Protein AF-A0A965YF23-F1 (afdb_monomer_lite)

Foldseek 3Di:
DDPPPQDQDQDQDQQDPPQDPQLRVQSCVVSVVCNVVSNDGPLCNVLSSQLSNLVVQLVPPPDPVSVVVSVVSNVCSCVQCVPDPVSSPPDPDDDDPPPDDDPPDPPPPDPDD

pLDDT: mean 71.87, std 20.11, range [37.91, 92.62]

Radius of gyration: 17.09 Å; chains: 1; bounding box: 33×26×66 Å

Secondary structure (DSSP, 8-state):
------PBPSSPPPPPTTS-HHHHHHHHHHHHHHHHTT--BGGGHHHHHHHHHHHHHHHH-SSHHHHHHHHHHHHHHHHHHSS-TTGGG-----PPPP----SSSSSSSS---

Sequence (113 aa):
MARKKEQVLIKTPPAPEYLGEIAKQHWSDTFGSLVAMKLATELDRPVIEMACTQYEQYRTAVTDKDRQAAITSYLRIMSKYGATPKDRKMMKYTPQPQRKGQIDKDIAED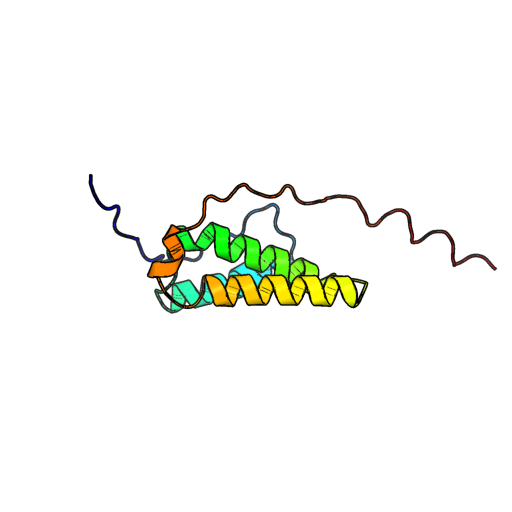FDL

Structure (mmCIF, N/CA/C/O backbone):
data_AF-A0A965YF23-F1
#
_entry.id   AF-A0A965YF23-F1
#
loop_
_atom_site.group_PDB
_atom_site.id
_atom_site.type_symbol
_atom_site.label_atom_id
_atom_site.label_alt_id
_atom_site.label_comp_id
_atom_site.label_asym_id
_atom_site.label_entity_id
_atom_site.label_seq_id
_atom_site.pdbx_PDB_ins_code
_atom_site.Cartn_x
_atom_site.Cartn_y
_atom_site.Cartn_z
_atom_site.occupancy
_atom_site.B_iso_or_equiv
_atom_site.auth_seq_id
_atom_site.auth_comp_id
_atom_site.auth_asym_id
_atom_site.auth_atom_id
_atom_site.pdbx_PDB_model_num
ATOM 1 N N . MET A 1 1 ? -6.415 17.105 28.086 1.00 37.91 1 MET A N 1
ATOM 2 C CA . MET A 1 1 ? -6.223 16.644 26.691 1.00 37.91 1 MET A CA 1
ATOM 3 C C . MET A 1 1 ? -6.890 15.284 26.528 1.00 37.91 1 MET A C 1
ATOM 5 O O . MET A 1 1 ? -6.402 14.307 27.083 1.00 37.91 1 MET A O 1
ATOM 9 N N . ALA A 1 2 ? -8.044 15.219 25.861 1.00 38.50 2 ALA A N 1
ATOM 10 C CA . ALA A 1 2 ? -8.747 13.958 25.642 1.00 38.50 2 ALA A CA 1
ATOM 11 C C . ALA A 1 2 ? -7.929 13.080 24.681 1.00 38.50 2 ALA A C 1
ATOM 13 O O . ALA A 1 2 ? -7.693 13.465 23.537 1.00 38.50 2 ALA A O 1
ATOM 14 N N . ARG A 1 3 ? -7.471 11.907 25.141 1.00 44.69 3 ARG A N 1
ATOM 15 C CA . ARG A 1 3 ? -6.926 10.878 24.248 1.00 44.69 3 ARG A CA 1
ATOM 16 C C . ARG A 1 3 ? -8.078 10.457 23.333 1.00 44.69 3 ARG A C 1
ATOM 18 O O . ARG A 1 3 ? -8.968 9.746 23.794 1.00 44.69 3 ARG A O 1
ATOM 25 N N . LYS A 1 4 ? -8.104 10.927 22.078 1.00 48.91 4 LYS A N 1
ATOM 26 C CA . LYS A 1 4 ? -8.971 10.351 21.038 1.00 48.91 4 LYS A CA 1
ATOM 27 C C . LYS A 1 4 ? -8.709 8.847 21.080 1.00 48.91 4 LYS A C 1
ATOM 29 O O . LYS A 1 4 ? -7.589 8.424 20.806 1.00 48.91 4 LYS A O 1
ATOM 34 N N . LYS A 1 5 ? -9.690 8.071 21.553 1.00 51.69 5 LYS A N 1
ATOM 35 C CA . LYS A 1 5 ? -9.610 6.611 21.536 1.00 51.69 5 LYS A CA 1
ATOM 36 C C . LYS A 1 5 ? -9.328 6.225 20.091 1.00 51.69 5 LYS A C 1
ATOM 38 O O . LYS A 1 5 ? -10.043 6.678 19.201 1.00 51.69 5 LYS A O 1
ATOM 43 N N . GLU A 1 6 ? -8.251 5.481 19.885 1.00 61.75 6 GLU A N 1
ATOM 44 C CA . GLU A 1 6 ? -7.898 4.890 18.600 1.00 61.75 6 GLU A CA 1
ATOM 45 C C . GLU A 1 6 ? -9.083 4.001 18.208 1.00 61.75 6 GLU A C 1
ATOM 47 O O . GLU A 1 6 ? -9.306 2.951 18.811 1.00 61.75 6 GLU A O 1
ATOM 52 N N . GLN A 1 7 ? -9.961 4.509 17.341 1.00 68.38 7 GLN A N 1
ATOM 53 C CA . GLN A 1 7 ? -11.151 3.773 16.942 1.00 68.38 7 GLN A CA 1
ATOM 54 C C . GLN A 1 7 ? -10.718 2.752 15.903 1.00 68.38 7 GLN A C 1
ATOM 56 O O . GLN A 1 7 ? -10.224 3.108 14.831 1.00 68.38 7 GLN A O 1
ATOM 61 N N . VAL A 1 8 ? -10.876 1.484 16.270 1.00 78.50 8 VAL A N 1
ATOM 62 C CA . VAL A 1 8 ? -10.730 0.369 15.345 1.00 78.50 8 VAL A CA 1
ATOM 63 C C . VAL A 1 8 ? -11.792 0.509 14.267 1.00 78.50 8 VAL A C 1
ATOM 65 O O . VAL A 1 8 ? -12.962 0.775 14.557 1.00 78.50 8 VAL A O 1
ATOM 68 N N . LEU A 1 9 ? -11.374 0.340 13.022 1.00 79.56 9 LEU A N 1
ATOM 69 C CA . LEU A 1 9 ? -12.254 0.446 11.879 1.00 79.56 9 LEU A CA 1
ATOM 70 C C . LEU A 1 9 ? -13.145 -0.785 11.769 1.00 79.56 9 LEU A C 1
ATOM 72 O O . LEU A 1 9 ? -12.695 -1.920 11.887 1.00 79.56 9 LEU A O 1
ATOM 76 N N . ILE A 1 10 ? -14.432 -0.532 11.532 1.00 80.69 10 ILE A N 1
ATOM 77 C CA . ILE A 1 10 ? -15.461 -1.566 11.335 1.00 80.69 10 ILE A CA 1
ATOM 78 C C . ILE A 1 10 ? -15.652 -1.851 9.838 1.00 80.69 10 ILE A C 1
ATOM 80 O O . ILE A 1 10 ? -16.159 -2.902 9.455 1.00 80.69 10 ILE A O 1
ATOM 84 N N . LYS A 1 11 ? -15.248 -0.911 8.978 1.00 85.31 11 LYS A N 1
ATOM 85 C CA . LYS A 1 11 ? -15.335 -1.023 7.523 1.00 85.31 11 LYS A CA 1
ATOM 86 C C . LYS A 1 11 ? -14.031 -0.577 6.888 1.00 85.31 11 LYS A C 1
ATOM 88 O O . LYS A 1 11 ? -13.393 0.355 7.375 1.00 85.31 11 LYS A O 1
ATOM 93 N N . THR A 1 12 ? -13.680 -1.226 5.785 1.00 83.88 12 THR A N 1
ATOM 94 C CA . THR A 1 12 ? -12.559 -0.821 4.943 1.00 83.88 12 THR A CA 1
ATOM 95 C C . THR A 1 12 ? -12.870 0.544 4.328 1.00 83.88 12 THR A C 1
ATOM 97 O O . THR A 1 12 ? -13.894 0.677 3.654 1.00 83.88 12 THR A O 1
ATOM 100 N N . PRO A 1 13 ? -12.040 1.571 4.563 1.00 86.81 13 PRO A N 1
ATOM 101 C CA . PRO A 1 13 ? -12.167 2.842 3.879 1.00 86.81 13 PRO A CA 1
ATOM 102 C C . PRO A 1 13 ? -11.897 2.653 2.381 1.00 86.81 13 PRO A C 1
ATOM 104 O O . PRO A 1 13 ? -11.093 1.792 2.005 1.00 86.81 13 PRO A O 1
ATOM 107 N N . PRO A 1 14 ? -12.530 3.466 1.519 1.00 88.31 14 PRO A N 1
ATOM 108 C CA . PRO A 1 14 ? -12.246 3.429 0.094 1.00 88.31 14 PRO A CA 1
ATOM 109 C C . PRO A 1 14 ? -10.771 3.759 -0.161 1.00 88.31 14 PRO A C 1
ATOM 111 O O . PRO A 1 14 ? -10.191 4.637 0.496 1.00 88.31 14 PRO A O 1
ATOM 114 N N . ALA A 1 15 ? -10.179 3.044 -1.118 1.00 88.38 15 ALA A N 1
ATOM 115 C CA . ALA A 1 15 ? -8.836 3.337 -1.595 1.00 88.38 15 ALA A CA 1
ATOM 116 C C . ALA A 1 15 ? -8.794 4.767 -2.173 1.00 88.38 15 ALA A C 1
ATOM 118 O O . ALA A 1 15 ? -9.760 5.184 -2.819 1.00 88.38 15 ALA A O 1
ATOM 119 N N . PRO A 1 16 ? -7.715 5.536 -1.946 1.00 88.31 16 PRO A N 1
ATOM 120 C CA . PRO A 1 16 ? -7.565 6.853 -2.554 1.00 88.31 16 PRO A CA 1
ATOM 121 C C . PRO A 1 16 ? -7.648 6.796 -4.084 1.00 88.31 16 PRO A C 1
ATOM 123 O O . PRO A 1 16 ? -7.064 5.917 -4.714 1.00 88.31 16 PRO A O 1
ATOM 126 N N . GLU A 1 17 ? -8.350 7.759 -4.685 1.00 88.62 17 GLU A N 1
ATOM 127 C CA . GLU A 1 17 ? -8.642 7.770 -6.128 1.00 88.62 17 GLU A CA 1
ATOM 128 C C . GLU A 1 17 ? -7.386 7.846 -6.999 1.00 88.62 17 GLU A C 1
ATOM 130 O O . GLU A 1 17 ? -7.380 7.337 -8.118 1.00 88.62 17 GLU A O 1
ATOM 135 N N . TYR A 1 18 ? -6.322 8.460 -6.475 1.00 86.25 18 TYR A N 1
ATOM 136 C CA . TYR A 1 18 ? -5.050 8.592 -7.173 1.00 86.25 18 TYR A CA 1
ATOM 137 C C . TYR A 1 18 ? -4.254 7.289 -7.234 1.00 86.25 18 TYR A C 1
ATOM 139 O O . TYR A 1 18 ? -3.377 7.184 -8.086 1.00 86.25 18 TYR A O 1
ATOM 147 N N . LEU A 1 19 ? -4.509 6.304 -6.366 1.00 88.31 19 LEU A N 1
ATOM 148 C CA . LEU A 1 19 ? -3.804 5.023 -6.442 1.00 88.31 19 LEU A CA 1
ATOM 149 C C . LEU A 1 19 ? -4.064 4.352 -7.796 1.00 88.31 19 LEU A C 1
ATOM 151 O O . LEU A 1 19 ? -5.179 4.412 -8.317 1.00 88.31 19 LEU A O 1
ATOM 155 N N . GLY A 1 20 ? -3.048 3.706 -8.365 1.00 87.19 20 GLY A N 1
ATOM 156 C CA . GLY A 1 20 ? -3.262 2.881 -9.544 1.00 87.19 20 GLY A CA 1
ATOM 157 C C . GLY A 1 20 ? -4.000 1.590 -9.187 1.00 87.19 20 GLY A C 1
ATOM 158 O O . GLY A 1 20 ? -4.221 1.263 -8.016 1.00 87.19 20 GLY A O 1
ATOM 159 N N . GLU A 1 21 ? -4.440 0.855 -10.205 1.00 91.50 21 GLU A N 1
ATOM 160 C CA . GLU A 1 21 ? -5.330 -0.299 -10.023 1.00 91.50 21 GLU A CA 1
ATOM 161 C C . GLU A 1 21 ? -4.684 -1.419 -9.190 1.00 91.50 21 GLU A C 1
ATOM 163 O O . GLU A 1 21 ? -5.351 -2.043 -8.364 1.00 91.50 21 GLU A O 1
ATOM 168 N N . ILE A 1 22 ? -3.365 -1.617 -9.312 1.00 91.75 22 ILE A N 1
ATOM 169 C CA . ILE A 1 22 ? -2.637 -2.611 -8.509 1.00 91.75 22 ILE A CA 1
ATOM 170 C C . ILE A 1 22 ? -2.609 -2.187 -7.037 1.00 91.75 22 ILE A C 1
ATOM 172 O O . ILE A 1 22 ? -2.831 -3.009 -6.146 1.00 91.75 22 ILE A O 1
ATOM 176 N N . ALA A 1 23 ? -2.369 -0.902 -6.769 1.00 90.81 23 ALA A N 1
ATOM 177 C CA . ALA A 1 23 ? -2.376 -0.370 -5.412 1.00 90.81 23 ALA A CA 1
ATOM 178 C C . ALA A 1 23 ? -3.783 -0.401 -4.791 1.00 90.81 23 ALA A C 1
ATOM 180 O O . ALA A 1 23 ? -3.910 -0.724 -3.610 1.00 90.81 23 ALA A O 1
ATOM 181 N N . LYS A 1 24 ? -4.841 -0.121 -5.564 1.00 92.62 24 LYS A N 1
ATOM 182 C CA . LYS A 1 24 ? -6.239 -0.223 -5.103 1.00 92.62 24 LYS A CA 1
ATOM 183 C C . LYS A 1 24 ? -6.626 -1.655 -4.741 1.00 92.62 24 LYS A C 1
ATOM 185 O O . LYS A 1 24 ? -7.258 -1.867 -3.706 1.00 92.62 24 LYS A O 1
ATOM 190 N N . GLN A 1 25 ? -6.223 -2.634 -5.550 1.00 91.38 25 GLN A N 1
ATOM 191 C CA . GLN A 1 25 ? -6.461 -4.041 -5.234 1.00 91.38 25 GLN A CA 1
ATOM 192 C C . GLN A 1 25 ? -5.725 -4.437 -3.947 1.00 91.38 25 GLN A C 1
ATOM 194 O O . GLN A 1 25 ? -6.337 -4.953 -3.012 1.00 91.38 25 GLN A O 1
ATOM 199 N N . HIS A 1 26 ? -4.437 -4.090 -3.847 1.00 91.44 26 HIS A N 1
ATOM 200 C CA . HIS A 1 26 ? -3.625 -4.396 -2.665 1.00 91.44 26 HIS A CA 1
ATOM 201 C C . HIS A 1 26 ? -4.135 -3.704 -1.392 1.00 91.44 26 HIS A C 1
ATOM 203 O O . HIS A 1 26 ? -4.044 -4.263 -0.295 1.00 91.44 26 HIS A O 1
ATOM 209 N N . TRP A 1 27 ? -4.718 -2.509 -1.532 1.00 91.19 27 TRP A N 1
ATOM 210 C CA . TRP A 1 27 ? -5.417 -1.806 -0.458 1.00 91.19 27 TRP A CA 1
ATOM 211 C C . TRP A 1 27 ? -6.608 -2.608 0.047 1.00 91.19 27 TRP A C 1
ATOM 213 O O . TRP A 1 27 ? -6.732 -2.818 1.253 1.00 91.19 27 TRP A O 1
ATOM 223 N N . SER A 1 28 ? -7.472 -3.066 -0.863 1.00 89.81 28 SER A N 1
ATOM 224 C CA . SER A 1 28 ? -8.643 -3.868 -0.508 1.00 89.81 28 SER A CA 1
ATOM 225 C C . SER A 1 28 ? -8.238 -5.137 0.242 1.00 89.81 28 SER A C 1
ATOM 227 O O . SER A 1 28 ? -8.809 -5.434 1.291 1.00 89.81 28 SER A O 1
ATOM 229 N N . ASP A 1 29 ? -7.201 -5.830 -0.228 1.00 87.69 29 ASP A N 1
ATOM 230 C CA . ASP A 1 29 ? -6.743 -7.086 0.368 1.00 87.69 29 ASP A CA 1
ATOM 231 C C . ASP A 1 29 ? -6.094 -6.861 1.744 1.00 87.69 29 ASP A C 1
ATOM 233 O O . ASP A 1 29 ? -6.467 -7.489 2.741 1.00 87.69 29 ASP A O 1
ATOM 237 N N . THR A 1 30 ? -5.151 -5.918 1.830 1.00 85.31 30 THR A N 1
ATOM 238 C CA . THR A 1 30 ? -4.377 -5.657 3.053 1.00 85.31 30 THR A CA 1
ATOM 239 C C . THR A 1 30 ? -5.224 -4.951 4.109 1.00 85.31 30 THR A C 1
ATOM 241 O O . THR A 1 30 ? -5.341 -5.422 5.244 1.00 85.31 30 THR A O 1
ATOM 244 N N . PHE A 1 31 ? -5.839 -3.820 3.750 1.00 85.00 31 PHE A N 1
ATOM 245 C CA . PHE A 1 31 ? -6.652 -3.033 4.675 1.00 85.00 31 PHE A CA 1
ATOM 246 C C . PHE A 1 31 ? -7.927 -3.797 5.051 1.00 85.00 31 PHE A C 1
ATOM 248 O O . PHE A 1 31 ? -8.313 -3.803 6.221 1.00 85.00 31 PHE A O 1
ATOM 255 N N . GLY A 1 32 ? -8.542 -4.507 4.097 1.00 83.81 32 GLY A N 1
ATOM 256 C CA . GLY A 1 32 ? -9.705 -5.354 4.355 1.00 83.81 32 GLY A CA 1
ATOM 257 C C . GLY A 1 32 ? -9.416 -6.473 5.348 1.00 83.81 32 GLY A C 1
ATOM 258 O O . GLY A 1 32 ? -10.183 -6.656 6.294 1.00 83.81 32 GLY A O 1
ATOM 259 N N . SER A 1 33 ? -8.273 -7.150 5.218 1.00 84.69 33 SER A N 1
ATOM 260 C CA . SER A 1 33 ? -7.846 -8.168 6.186 1.00 84.69 33 SER A CA 1
ATOM 261 C C . SER A 1 33 ? -7.635 -7.577 7.584 1.00 84.69 33 SER A C 1
ATOM 263 O O . SER A 1 33 ? -8.090 -8.143 8.578 1.00 84.69 33 SER A O 1
ATOM 265 N N . LEU A 1 34 ? -6.996 -6.406 7.687 1.00 83.25 34 LEU A N 1
ATOM 266 C CA . LEU A 1 34 ? -6.768 -5.740 8.974 1.00 83.25 34 LEU A CA 1
ATOM 267 C C . LEU A 1 34 ? -8.070 -5.270 9.639 1.00 83.25 34 LEU A C 1
ATOM 269 O O . LEU A 1 34 ? -8.190 -5.346 10.864 1.00 83.25 34 LEU A O 1
ATOM 273 N N . VAL A 1 35 ? -9.054 -4.822 8.856 1.00 83.94 35 VAL A N 1
ATOM 274 C CA . VAL A 1 35 ? -10.399 -4.493 9.353 1.00 83.94 35 VAL A CA 1
ATOM 275 C C . VAL A 1 35 ? -11.134 -5.750 9.811 1.00 83.94 35 VAL A C 1
ATOM 277 O O . VAL A 1 35 ? -11.680 -5.760 10.913 1.00 83.94 35 VAL A O 1
ATOM 280 N N . ALA A 1 36 ? -11.101 -6.831 9.026 1.00 80.88 36 ALA A N 1
ATOM 281 C CA . ALA A 1 36 ? -11.723 -8.106 9.389 1.00 80.88 36 ALA A CA 1
ATOM 282 C C . ALA A 1 36 ? -11.155 -8.671 10.704 1.00 80.88 36 ALA A C 1
ATOM 284 O O . ALA A 1 36 ? -11.899 -9.188 11.538 1.00 80.88 36 ALA A O 1
ATOM 285 N N . MET A 1 37 ? -9.851 -8.492 10.931 1.00 81.50 37 MET A N 1
ATOM 286 C CA . MET A 1 37 ? -9.167 -8.869 12.173 1.00 81.50 37 MET A CA 1
ATOM 287 C C . MET A 1 37 ? -9.333 -7.853 13.315 1.00 81.50 37 MET A C 1
ATOM 289 O O . MET A 1 37 ? -8.832 -8.094 14.411 1.00 81.50 37 MET A O 1
ATOM 293 N N . LYS A 1 38 ? -10.029 -6.725 13.098 1.00 79.88 38 LYS A N 1
ATOM 294 C CA . LYS A 1 38 ? -10.194 -5.629 14.075 1.00 79.88 38 LYS A CA 1
ATOM 295 C C . LYS A 1 38 ? -8.860 -5.036 14.559 1.00 79.88 38 LYS A C 1
ATOM 297 O O . LYS A 1 38 ? -8.736 -4.611 15.707 1.00 79.88 38 LYS A O 1
ATOM 302 N N . LEU A 1 39 ? -7.861 -5.012 13.679 1.00 80.19 39 LEU A N 1
ATOM 303 C CA . LEU A 1 39 ? -6.522 -4.478 13.943 1.00 80.19 39 LEU A CA 1
ATOM 304 C C . LEU A 1 39 ? -6.286 -3.113 13.286 1.00 80.19 39 LEU A C 1
ATOM 306 O O . LEU A 1 39 ? -5.401 -2.383 13.738 1.00 80.19 39 LEU A O 1
ATOM 310 N N . ALA A 1 40 ? -7.066 -2.788 12.248 1.00 81.25 40 ALA A N 1
ATOM 311 C CA . ALA A 1 40 ? -6.997 -1.523 11.525 1.00 81.25 40 ALA A CA 1
ATOM 312 C C . ALA A 1 40 ? -7.613 -0.368 12.316 1.00 81.25 40 ALA A C 1
ATOM 314 O O . ALA A 1 40 ? -8.683 -0.488 12.909 1.00 81.25 40 ALA A O 1
ATOM 315 N N . THR A 1 41 ? -6.971 0.785 12.236 1.00 83.44 41 THR A N 1
ATOM 316 C CA . THR A 1 41 ? -7.387 2.061 12.810 1.00 83.44 41 THR A CA 1
ATOM 317 C C . THR A 1 41 ? -7.252 3.156 11.750 1.00 83.44 41 THR A C 1
ATOM 319 O O . THR A 1 41 ? -6.549 2.993 10.753 1.00 83.44 41 THR A O 1
ATOM 322 N N . GLU A 1 42 ? -7.878 4.314 11.966 1.00 80.56 42 GLU A N 1
ATOM 323 C CA . GLU A 1 42 ? -7.726 5.478 11.069 1.00 80.56 42 GLU A CA 1
ATOM 324 C C . GLU A 1 42 ? -6.262 5.927 10.894 1.00 80.56 42 GLU A C 1
ATOM 326 O O . GLU A 1 42 ? -5.901 6.506 9.871 1.00 80.56 42 GLU A O 1
ATOM 331 N N . LEU A 1 43 ? -5.397 5.639 11.873 1.00 80.88 43 LEU A N 1
ATOM 332 C CA . LEU A 1 43 ? -3.975 5.985 11.819 1.00 80.88 43 LEU A CA 1
ATOM 333 C C . LEU A 1 43 ? -3.177 5.092 10.862 1.00 80.88 43 LEU A C 1
ATOM 335 O O . LEU A 1 43 ? -2.092 5.484 10.435 1.00 80.88 43 LEU A O 1
ATOM 339 N N . ASP A 1 44 ? -3.708 3.922 10.500 1.00 78.44 44 ASP A N 1
ATOM 340 C CA . ASP A 1 44 ? -3.037 2.980 9.601 1.00 78.44 44 ASP A CA 1
ATOM 341 C C . ASP A 1 44 ? -3.202 3.371 8.125 1.00 78.44 44 ASP A C 1
ATOM 343 O O . ASP A 1 44 ? -2.433 2.930 7.271 1.00 78.44 44 ASP A O 1
ATOM 347 N N . ARG A 1 45 ? -4.162 4.254 7.821 1.00 84.19 45 ARG A N 1
ATOM 348 C CA . ARG A 1 45 ? -4.469 4.735 6.468 1.00 84.19 45 ARG A CA 1
ATOM 349 C C . ARG A 1 45 ? -3.240 5.234 5.686 1.00 84.19 45 ARG A C 1
ATOM 351 O O . ARG A 1 45 ? -2.976 4.662 4.630 1.00 84.19 45 ARG A O 1
ATOM 358 N N . PRO A 1 46 ? -2.447 6.210 6.173 1.00 84.75 46 PRO A N 1
ATOM 359 C CA . PRO A 1 46 ? -1.275 6.701 5.439 1.00 84.75 46 PRO A CA 1
ATOM 360 C C . PRO A 1 46 ? -0.172 5.644 5.272 1.00 84.75 46 PRO A C 1
ATOM 362 O O . PRO A 1 46 ? 0.541 5.636 4.271 1.00 84.75 46 PRO A O 1
ATOM 365 N N . VAL A 1 47 ? -0.020 4.733 6.238 1.00 84.50 47 VAL A N 1
ATOM 366 C CA . VAL A 1 47 ? 0.990 3.666 6.165 1.00 84.50 47 VAL A CA 1
ATOM 367 C C . VAL A 1 47 ? 0.610 2.648 5.099 1.00 84.50 47 VAL A C 1
ATOM 369 O O . VAL A 1 47 ? 1.450 2.269 4.282 1.00 84.50 47 VAL A O 1
ATOM 372 N N . ILE A 1 48 ? -0.651 2.218 5.093 1.00 87.12 48 ILE A N 1
ATOM 373 C CA . ILE A 1 48 ? -1.140 1.236 4.128 1.00 87.12 48 ILE A CA 1
ATOM 374 C C . ILE A 1 48 ? -1.151 1.840 2.727 1.00 87.12 48 ILE A C 1
ATOM 376 O O . ILE A 1 48 ? -0.777 1.162 1.778 1.00 87.12 48 ILE A O 1
ATOM 380 N N . GLU A 1 49 ? -1.446 3.130 2.591 1.00 89.25 49 GLU A N 1
ATOM 381 C CA . GLU A 1 49 ? -1.323 3.848 1.320 1.00 89.25 49 GLU A CA 1
ATOM 382 C C . GLU A 1 49 ? 0.094 3.797 0.747 1.00 89.25 49 GLU A C 1
ATOM 384 O O . GLU A 1 49 ? 0.300 3.467 -0.424 1.00 89.25 49 GLU A O 1
ATOM 389 N N . MET A 1 50 ? 1.083 4.084 1.594 1.00 87.44 50 MET A N 1
ATOM 390 C CA . MET A 1 50 ? 2.487 4.057 1.212 1.00 87.44 50 MET A CA 1
ATOM 391 C C . MET A 1 50 ? 2.924 2.633 0.844 1.00 87.44 50 MET A C 1
ATOM 393 O O . MET A 1 50 ? 3.628 2.441 -0.146 1.00 87.44 50 MET A O 1
ATOM 397 N N . ALA A 1 51 ? 2.462 1.629 1.595 1.00 88.44 51 ALA A N 1
ATOM 398 C CA . ALA A 1 51 ? 2.708 0.226 1.282 1.00 88.44 51 ALA A CA 1
ATOM 399 C C . ALA A 1 51 ? 2.091 -0.165 -0.073 1.00 88.44 51 ALA A C 1
ATOM 401 O O . ALA A 1 51 ? 2.773 -0.771 -0.894 1.00 88.44 51 ALA A O 1
ATOM 402 N N . CYS A 1 52 ? 0.847 0.231 -0.350 1.00 90.56 52 CYS A N 1
ATOM 403 C CA . CYS A 1 52 ? 0.166 -0.063 -1.614 1.00 90.56 52 CYS A CA 1
ATOM 404 C C . CYS A 1 52 ? 0.857 0.606 -2.806 1.00 90.56 52 CYS A C 1
ATOM 406 O O . CYS A 1 52 ? 1.089 -0.043 -3.822 1.00 90.56 52 CYS A O 1
ATOM 408 N N . THR A 1 53 ? 1.269 1.867 -2.653 1.00 90.31 53 THR A N 1
ATOM 409 C CA . THR A 1 53 ? 2.045 2.590 -3.675 1.00 90.31 53 THR A CA 1
ATOM 410 C C . THR A 1 53 ? 3.361 1.873 -3.972 1.00 90.31 53 THR A C 1
ATOM 412 O O . THR A 1 53 ? 3.752 1.698 -5.125 1.00 90.31 53 THR A O 1
ATOM 415 N N . GLN A 1 54 ? 4.052 1.423 -2.925 1.00 90.38 54 GLN A N 1
ATOM 416 C CA . GLN A 1 54 ? 5.335 0.760 -3.081 1.00 90.38 54 GLN A CA 1
ATOM 417 C C . GLN A 1 54 ? 5.202 -0.649 -3.674 1.00 90.38 54 GLN A C 1
ATOM 419 O O . GLN A 1 54 ? 6.066 -1.083 -4.438 1.00 90.38 54 GLN A O 1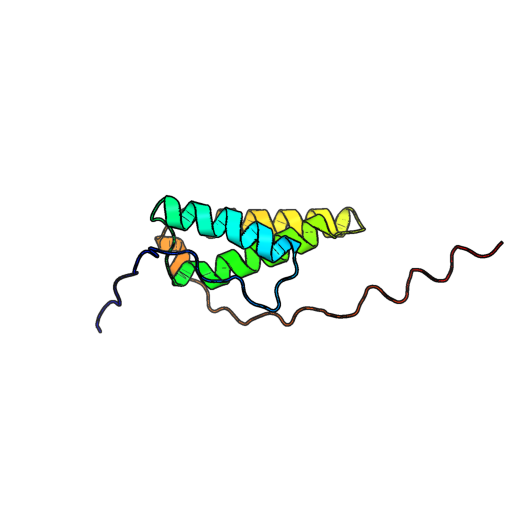
ATOM 424 N N . TYR A 1 55 ? 4.112 -1.340 -3.342 1.00 88.88 55 TYR A N 1
ATOM 425 C CA . TYR A 1 55 ? 3.744 -2.621 -3.927 1.00 88.88 55 TYR A CA 1
ATOM 426 C C . TYR A 1 55 ? 3.439 -2.486 -5.421 1.00 88.88 55 TYR A C 1
ATOM 428 O O . TYR A 1 55 ? 3.933 -3.279 -6.218 1.00 88.88 55 TYR A O 1
ATOM 436 N N . GLU A 1 56 ? 2.698 -1.452 -5.820 1.00 90.69 56 GLU A N 1
ATOM 437 C CA . GLU A 1 56 ? 2.461 -1.153 -7.232 1.00 90.69 56 GLU A CA 1
ATOM 438 C C . GLU A 1 56 ? 3.773 -0.901 -7.977 1.00 90.69 56 GLU A C 1
ATOM 440 O O . GLU A 1 56 ? 4.028 -1.578 -8.967 1.00 90.69 56 GLU A O 1
ATOM 445 N N . GLN A 1 57 ? 4.668 -0.063 -7.441 1.00 91.00 57 GLN A N 1
ATOM 446 C CA . GLN A 1 57 ? 5.999 0.143 -8.030 1.00 91.00 57 GLN A CA 1
ATOM 447 C C . GLN A 1 57 ? 6.792 -1.161 -8.171 1.00 91.00 57 GLN A C 1
ATOM 449 O O . GLN A 1 57 ? 7.463 -1.364 -9.175 1.00 91.00 57 GLN A O 1
ATOM 454 N N . TYR A 1 58 ? 6.709 -2.064 -7.191 1.00 90.44 58 TYR A N 1
ATOM 455 C CA . TYR A 1 58 ? 7.343 -3.380 -7.275 1.00 90.44 58 TYR A CA 1
ATOM 456 C C . TYR A 1 58 ? 6.759 -4.224 -8.417 1.00 90.44 58 TYR A C 1
ATOM 458 O O . TYR A 1 58 ? 7.504 -4.877 -9.149 1.00 90.44 58 TYR A O 1
ATOM 466 N N . ARG A 1 59 ? 5.434 -4.200 -8.587 1.00 91.31 59 ARG A N 1
ATOM 467 C CA . ARG A 1 59 ? 4.719 -4.970 -9.613 1.00 91.31 59 ARG A CA 1
ATOM 468 C C . ARG A 1 59 ? 4.895 -4.405 -11.020 1.00 91.31 59 ARG A C 1
ATOM 470 O O . ARG A 1 59 ? 4.872 -5.185 -11.965 1.00 91.31 59 ARG A O 1
ATOM 477 N N . THR A 1 60 ? 5.075 -3.094 -11.156 1.00 91.44 60 THR A N 1
ATOM 478 C CA . THR A 1 60 ? 5.260 -2.413 -12.447 1.00 91.44 60 THR A CA 1
ATOM 479 C C . THR A 1 60 ? 6.725 -2.124 -12.778 1.00 91.44 60 THR A C 1
ATOM 481 O O . THR A 1 60 ? 7.004 -1.549 -13.826 1.00 91.44 60 THR A O 1
ATOM 484 N N . ALA A 1 61 ? 7.670 -2.474 -11.900 1.00 90.38 61 ALA A N 1
ATOM 485 C CA . ALA A 1 61 ? 9.088 -2.229 -12.132 1.00 90.38 61 ALA A CA 1
ATOM 486 C C . ALA A 1 61 ? 9.599 -3.004 -13.355 1.00 90.38 61 ALA A C 1
ATOM 488 O O . ALA A 1 61 ? 9.517 -4.238 -13.412 1.00 90.38 61 ALA A O 1
ATOM 489 N N . VAL A 1 62 ? 10.179 -2.253 -14.292 1.00 88.62 62 VAL A N 1
ATOM 490 C CA . VAL A 1 62 ? 10.779 -2.775 -15.526 1.00 88.62 62 VAL A CA 1
ATOM 491 C C . VAL A 1 62 ? 12.179 -3.328 -15.260 1.00 88.62 62 VAL A C 1
ATOM 493 O O . VAL A 1 62 ? 12.546 -4.358 -15.816 1.00 88.62 62 VAL A O 1
ATOM 496 N N . THR A 1 63 ? 12.947 -2.690 -14.371 1.00 92.38 63 THR A N 1
ATOM 497 C CA . THR A 1 63 ? 14.306 -3.126 -14.026 1.00 92.38 63 THR A CA 1
ATOM 498 C C . THR A 1 63 ? 14.329 -3.907 -12.712 1.00 92.38 63 THR A C 1
ATOM 500 O O . THR A 1 63 ? 13.578 -3.608 -11.778 1.00 92.38 63 THR A O 1
ATOM 503 N N . ASP A 1 64 ? 15.241 -4.875 -12.592 1.00 88.56 64 ASP A N 1
ATOM 504 C CA . ASP A 1 64 ? 15.449 -5.603 -11.333 1.00 88.56 64 ASP A CA 1
ATOM 505 C C . ASP A 1 64 ? 15.922 -4.689 -10.199 1.00 88.56 64 ASP A C 1
ATOM 507 O O . ASP A 1 64 ? 15.565 -4.897 -9.041 1.00 88.56 64 ASP A O 1
ATOM 511 N N . LYS A 1 65 ? 16.675 -3.631 -10.519 1.00 89.81 65 LYS A N 1
ATOM 512 C CA . LYS A 1 65 ? 17.127 -2.648 -9.529 1.00 89.81 65 LYS A CA 1
ATOM 513 C C . LYS A 1 65 ? 15.943 -1.912 -8.899 1.00 89.81 65 LYS A C 1
ATOM 515 O O . LYS A 1 65 ? 15.866 -1.822 -7.673 1.00 89.81 65 LYS A O 1
ATOM 520 N N . ASP A 1 66 ? 15.018 -1.418 -9.721 1.00 83.94 66 ASP A N 1
ATOM 521 C CA . ASP A 1 66 ? 13.830 -0.703 -9.245 1.00 83.94 66 ASP A CA 1
ATOM 522 C C . ASP A 1 66 ? 12.874 -1.650 -8.525 1.00 83.94 66 ASP A C 1
ATOM 524 O O . ASP A 1 66 ? 12.345 -1.314 -7.464 1.00 83.94 66 ASP A O 1
ATOM 528 N N . ARG A 1 67 ? 12.729 -2.879 -9.036 1.00 88.50 67 ARG A N 1
ATOM 529 C CA . ARG A 1 67 ? 11.957 -3.938 -8.384 1.00 88.50 67 ARG A CA 1
ATOM 530 C C . ARG A 1 67 ? 12.502 -4.236 -6.990 1.00 88.50 67 ARG A C 1
ATOM 532 O O . ARG A 1 67 ? 11.734 -4.274 -6.028 1.00 88.50 67 ARG A O 1
ATOM 539 N N . GLN A 1 68 ? 13.819 -4.400 -6.865 1.00 87.75 68 GLN A N 1
ATOM 540 C CA . GLN A 1 68 ? 14.478 -4.696 -5.598 1.00 87.75 68 GLN A CA 1
ATOM 541 C C . GLN A 1 68 ? 14.374 -3.526 -4.612 1.00 87.75 68 GLN A C 1
ATOM 543 O O . GLN A 1 68 ? 14.115 -3.734 -3.423 1.00 87.75 68 GLN A O 1
ATOM 548 N N . ALA A 1 69 ? 14.533 -2.287 -5.084 1.00 88.50 69 ALA A N 1
ATOM 549 C CA . ALA A 1 69 ? 14.336 -1.099 -4.259 1.00 88.50 69 ALA A CA 1
ATOM 550 C C . ALA A 1 69 ? 12.886 -1.010 -3.758 1.00 88.50 69 ALA A C 1
ATOM 552 O O . ALA A 1 69 ? 12.651 -0.767 -2.570 1.00 88.50 69 ALA A O 1
ATOM 553 N N . ALA A 1 70 ? 11.921 -1.281 -4.638 1.00 86.56 70 ALA A N 1
ATOM 554 C CA . ALA A 1 70 ? 10.512 -1.209 -4.314 1.00 86.56 70 ALA A CA 1
ATOM 555 C C . ALA A 1 70 ? 10.087 -2.279 -3.305 1.00 86.56 70 ALA A C 1
ATOM 557 O O . ALA A 1 70 ? 9.509 -1.948 -2.270 1.00 86.56 70 ALA A O 1
ATOM 558 N N . ILE A 1 71 ? 10.442 -3.549 -3.525 1.00 88.81 71 ILE A N 1
ATOM 559 C CA . ILE A 1 71 ? 10.110 -4.609 -2.564 1.00 88.81 71 ILE A CA 1
ATOM 560 C C . ILE A 1 71 ? 10.777 -4.373 -1.206 1.00 88.81 71 ILE A C 1
ATOM 562 O O . ILE A 1 71 ? 10.152 -4.579 -0.168 1.00 88.81 71 ILE A O 1
ATOM 566 N N . THR A 1 72 ? 12.010 -3.860 -1.188 1.00 89.19 72 THR A N 1
ATOM 567 C CA . THR A 1 72 ? 12.717 -3.536 0.060 1.00 89.19 72 THR A CA 1
ATOM 568 C C . THR A 1 72 ? 11.989 -2.440 0.836 1.00 89.19 72 THR A C 1
ATOM 570 O O . THR A 1 72 ? 11.798 -2.557 2.048 1.00 89.19 72 THR A O 1
ATOM 573 N N . SER A 1 73 ? 11.541 -1.386 0.150 1.00 86.81 73 SER A N 1
ATOM 574 C CA . SER A 1 73 ? 10.752 -0.318 0.764 1.00 86.81 73 SER A CA 1
ATOM 575 C C . SER A 1 73 ? 9.400 -0.832 1.261 1.00 86.81 73 SER A C 1
ATOM 577 O O . SER A 1 73 ? 9.023 -0.527 2.391 1.00 86.81 73 SER A O 1
ATOM 579 N N . TYR A 1 74 ? 8.711 -1.673 0.483 1.00 86.25 74 TYR A N 1
ATOM 580 C CA . TYR A 1 74 ? 7.439 -2.281 0.876 1.00 86.25 74 TYR A CA 1
ATOM 581 C C . TYR A 1 74 ? 7.593 -3.104 2.160 1.00 86.25 74 TYR A C 1
ATOM 583 O O . TYR A 1 74 ? 6.892 -2.870 3.146 1.00 86.25 74 TYR A O 1
ATOM 591 N N . LEU A 1 75 ? 8.575 -4.009 2.187 1.00 85.00 75 LEU A N 1
ATOM 592 C CA . LEU A 1 75 ? 8.863 -4.844 3.351 1.00 85.00 75 LEU A CA 1
ATOM 593 C C . LEU A 1 75 ? 9.270 -4.009 4.563 1.00 85.00 75 LEU A C 1
ATOM 595 O O . LEU A 1 75 ? 8.844 -4.305 5.676 1.00 85.00 75 LEU A O 1
ATOM 599 N N . ARG A 1 76 ? 10.045 -2.935 4.371 1.00 85.25 76 ARG A N 1
ATOM 600 C CA . ARG A 1 76 ? 10.414 -2.020 5.458 1.00 85.25 76 ARG A CA 1
ATOM 601 C C . ARG A 1 76 ? 9.193 -1.327 6.052 1.00 85.25 76 ARG A C 1
ATOM 603 O O . ARG A 1 76 ? 9.116 -1.211 7.270 1.00 85.25 76 ARG A O 1
ATOM 610 N N . ILE A 1 77 ? 8.256 -0.867 5.223 1.00 82.94 77 ILE A N 1
ATOM 611 C CA . ILE A 1 77 ? 7.015 -0.236 5.688 1.00 82.94 77 ILE A CA 1
ATOM 612 C C . ILE A 1 77 ? 6.199 -1.256 6.488 1.00 82.94 77 ILE A C 1
ATOM 614 O O . ILE A 1 77 ? 5.855 -1.011 7.643 1.00 82.94 77 ILE A O 1
ATOM 618 N N . MET A 1 78 ? 5.975 -2.441 5.925 1.00 76.06 78 MET A N 1
ATOM 619 C CA . MET A 1 78 ? 5.211 -3.491 6.599 1.00 76.06 78 MET A CA 1
ATOM 620 C C . MET A 1 78 ? 5.885 -3.965 7.895 1.00 76.06 78 MET A C 1
ATOM 622 O O . MET A 1 78 ? 5.210 -4.172 8.895 1.00 76.06 78 MET A O 1
ATOM 626 N N . SER A 1 79 ? 7.214 -4.071 7.931 1.00 74.06 79 SER A N 1
ATOM 627 C CA . SER A 1 79 ? 7.964 -4.487 9.123 1.00 74.06 79 SER A CA 1
ATOM 628 C C . SER A 1 79 ? 8.002 -3.406 10.208 1.00 74.06 79 SER A C 1
ATOM 630 O O . SER A 1 79 ? 7.810 -3.712 11.382 1.00 74.06 79 SER A O 1
ATOM 632 N N . LYS A 1 80 ? 8.212 -2.138 9.833 1.00 67.25 80 LYS A N 1
ATOM 633 C CA . LYS A 1 80 ? 8.328 -1.020 10.781 1.00 67.25 80 LYS A CA 1
ATOM 634 C C . LYS A 1 80 ? 6.984 -0.605 11.379 1.00 67.25 80 LYS A C 1
ATOM 636 O O . LYS A 1 80 ? 6.952 -0.106 12.498 1.00 67.25 80 LYS A O 1
ATOM 641 N N . TYR A 1 81 ? 5.894 -0.781 10.636 1.00 63.97 81 TYR A N 1
ATOM 642 C CA . TYR A 1 81 ? 4.581 -0.259 11.020 1.00 63.97 81 TYR A CA 1
ATOM 643 C C . TYR A 1 81 ? 3.516 -1.349 11.227 1.00 63.97 81 TYR A C 1
ATOM 645 O O . TYR A 1 81 ? 2.494 -1.085 11.856 1.00 63.97 81 TYR A O 1
ATOM 653 N N . GLY A 1 82 ? 3.752 -2.578 10.757 1.00 59.47 82 GLY A N 1
ATOM 654 C CA . GLY A 1 82 ? 2.802 -3.695 10.821 1.00 59.47 82 GLY A CA 1
ATOM 655 C C . GLY A 1 82 ? 2.915 -4.604 12.050 1.00 59.47 82 GLY A C 1
ATOM 656 O O . GLY A 1 82 ? 2.166 -5.572 12.129 1.00 59.47 82 GLY A O 1
ATOM 657 N N . ALA A 1 83 ? 3.807 -4.323 13.010 1.00 50.78 83 ALA A N 1
ATOM 658 C CA . ALA A 1 83 ? 4.034 -5.215 14.154 1.00 50.78 83 ALA A CA 1
ATOM 659 C C . ALA A 1 83 ? 3.332 -4.792 15.458 1.00 50.78 83 ALA A C 1
ATOM 661 O O . ALA A 1 83 ? 2.842 -5.664 16.170 1.00 50.78 83 ALA A O 1
ATOM 662 N N . THR A 1 84 ? 3.232 -3.497 15.805 1.00 43.38 84 THR A N 1
ATOM 663 C CA . THR A 1 84 ? 2.527 -3.086 17.038 1.00 43.38 84 THR A CA 1
ATOM 664 C C . THR A 1 84 ? 1.914 -1.675 16.995 1.00 43.38 84 THR A C 1
ATOM 666 O O . THR A 1 84 ? 2.448 -0.784 16.335 1.00 43.38 84 THR A O 1
ATOM 669 N N . PRO A 1 85 ? 0.843 -1.411 17.780 1.00 45.38 85 PRO A N 1
ATOM 670 C CA . PRO A 1 85 ? 0.249 -0.079 17.963 1.00 45.38 85 PRO A CA 1
ATOM 671 C C . PRO A 1 85 ? 1.203 1.024 18.439 1.00 45.38 85 PRO A C 1
ATOM 673 O O . PRO A 1 85 ? 0.928 2.210 18.268 1.00 45.38 85 PRO A O 1
ATOM 676 N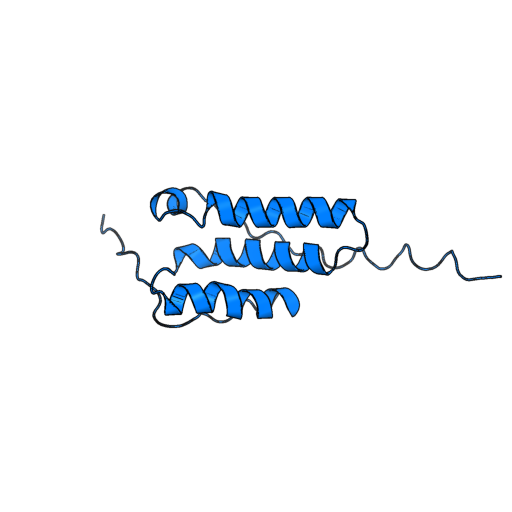 N . LYS A 1 86 ? 2.328 0.658 19.062 1.00 45.50 86 LYS A N 1
ATOM 677 C CA . LYS A 1 86 ? 3.249 1.604 19.703 1.00 45.50 86 LYS A CA 1
ATOM 678 C C . LYS A 1 86 ? 4.135 2.333 18.686 1.00 45.50 86 LYS A C 1
ATOM 680 O O . LYS A 1 86 ? 4.427 3.513 18.881 1.00 45.50 86 LYS A O 1
ATOM 685 N N . ASP A 1 87 ? 4.474 1.670 17.582 1.00 48.75 87 ASP A N 1
ATOM 686 C CA . ASP A 1 87 ? 5.291 2.228 16.496 1.00 48.75 87 ASP A CA 1
ATOM 687 C C . ASP A 1 87 ? 4.497 3.193 15.588 1.00 48.75 87 ASP A C 1
ATOM 689 O O . ASP A 1 87 ? 5.075 4.019 14.876 1.00 48.75 87 ASP A O 1
ATOM 693 N N . AR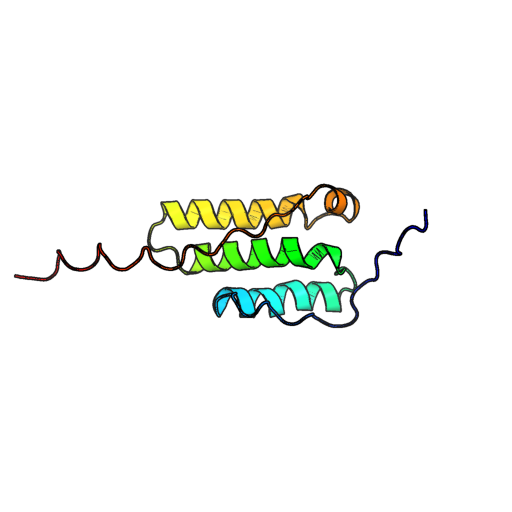G A 1 88 ? 3.157 3.173 15.688 1.00 55.34 88 ARG A N 1
ATOM 694 C CA . ARG A 1 88 ? 2.205 3.951 14.868 1.00 55.34 88 ARG A CA 1
ATOM 695 C C . ARG A 1 88 ? 2.221 5.468 15.116 1.00 55.34 88 ARG A C 1
ATOM 697 O O . ARG A 1 88 ? 1.741 6.231 14.286 1.00 55.34 88 ARG A O 1
ATOM 704 N N . LYS A 1 89 ? 2.782 5.945 16.237 1.00 48.22 89 LYS A N 1
ATOM 705 C CA . LYS A 1 89 ? 2.774 7.377 16.628 1.00 48.22 89 LYS A CA 1
ATOM 706 C C . LYS A 1 89 ? 3.881 8.237 16.014 1.00 48.22 89 LYS A C 1
ATOM 708 O O . LYS A 1 89 ? 3.874 9.450 16.206 1.00 48.22 89 LYS A O 1
ATOM 713 N N . MET A 1 90 ? 4.851 7.641 15.327 1.00 49.56 90 MET A N 1
ATOM 714 C CA . MET A 1 90 ? 6.098 8.334 14.979 1.00 49.56 90 MET A CA 1
ATOM 715 C C . MET A 1 90 ? 6.094 9.048 13.619 1.00 49.56 90 MET A C 1
ATOM 717 O O . MET A 1 90 ? 7.118 9.622 13.253 1.00 49.56 90 MET A O 1
ATOM 721 N N . MET A 1 91 ? 4.999 9.040 12.849 1.00 49.69 91 MET A N 1
ATOM 722 C CA . MET A 1 91 ? 5.035 9.562 11.477 1.00 49.69 91 MET A CA 1
ATOM 723 C C . MET A 1 91 ? 4.341 10.921 11.314 1.00 49.69 91 MET A C 1
ATOM 725 O O . MET A 1 91 ? 3.132 11.053 11.481 1.00 49.69 91 MET A O 1
ATOM 729 N N . LYS A 1 92 ? 5.132 11.928 10.921 1.00 46.28 92 LYS A N 1
ATOM 730 C CA . LYS A 1 92 ? 4.669 13.136 10.227 1.00 46.28 92 LYS A CA 1
ATOM 731 C C . LYS A 1 92 ? 4.743 12.829 8.730 1.00 46.28 92 LYS A C 1
ATOM 733 O O . LYS A 1 92 ? 5.839 12.809 8.178 1.00 46.28 92 LYS A O 1
ATOM 738 N N . TYR A 1 93 ? 3.622 12.482 8.107 1.00 46.16 93 TYR A N 1
ATOM 739 C CA . TYR A 1 93 ? 3.582 12.162 6.679 1.00 46.16 93 TYR A CA 1
ATOM 740 C C . TYR A 1 93 ? 3.293 13.414 5.848 1.00 46.16 93 TYR A C 1
ATOM 742 O O . TYR A 1 93 ? 2.364 14.160 6.155 1.00 46.16 93 TYR A O 1
ATOM 750 N N . THR A 1 94 ? 4.071 13.594 4.781 1.00 39.19 94 THR A N 1
ATOM 751 C CA . THR A 1 94 ? 3.774 14.513 3.682 1.00 39.19 94 THR A CA 1
ATOM 752 C C . THR A 1 94 ? 3.510 13.646 2.449 1.00 39.19 94 THR A C 1
ATOM 754 O O . THR A 1 94 ? 4.397 12.858 2.102 1.00 39.19 94 THR A O 1
ATOM 757 N N . PRO A 1 95 ? 2.333 13.737 1.805 1.00 39.09 95 PRO A N 1
ATOM 758 C CA . PRO A 1 95 ? 2.033 12.966 0.605 1.00 39.09 95 PRO A CA 1
ATOM 759 C C . PRO A 1 95 ? 3.089 13.216 -0.463 1.00 39.09 95 PRO A C 1
ATOM 761 O O . PRO A 1 95 ? 3.336 14.364 -0.835 1.00 39.09 95 PRO A O 1
ATOM 764 N N . GLN A 1 96 ? 3.749 12.151 -0.926 1.00 42.97 96 GLN A N 1
ATOM 765 C CA . GLN A 1 96 ? 4.632 12.282 -2.077 1.00 42.97 96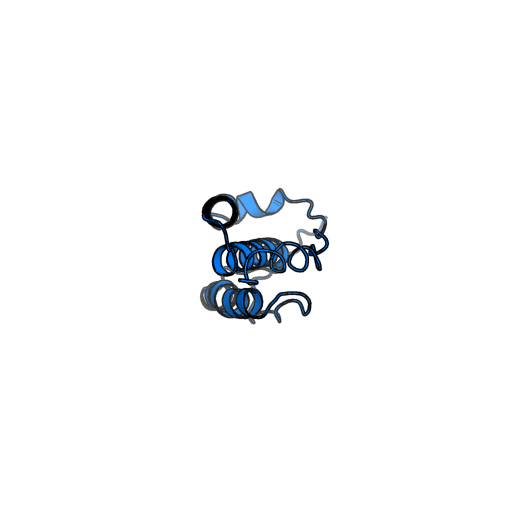 GLN A CA 1
ATOM 766 C C . GLN A 1 96 ? 3.760 12.437 -3.324 1.00 42.97 96 GLN A C 1
ATOM 768 O O . GLN A 1 96 ? 2.916 11.571 -3.573 1.00 42.97 96 GLN A O 1
ATOM 773 N N . PRO A 1 97 ? 3.939 13.509 -4.115 1.00 38.66 97 PRO A N 1
ATOM 774 C CA . PRO A 1 97 ? 3.265 13.621 -5.392 1.00 38.66 97 PRO A CA 1
ATOM 775 C C . PRO A 1 97 ? 3.723 12.455 -6.265 1.00 38.66 97 PRO A C 1
ATOM 777 O O . PRO A 1 97 ? 4.920 12.226 -6.454 1.00 38.66 97 PRO A O 1
ATOM 780 N N . GLN A 1 98 ? 2.756 11.691 -6.763 1.00 44.34 98 GLN A N 1
ATOM 781 C CA . GLN A 1 98 ? 2.998 10.632 -7.729 1.00 44.34 98 GLN A CA 1
ATOM 782 C C . GLN A 1 98 ? 3.810 11.212 -8.885 1.00 44.34 98 GLN A C 1
ATOM 784 O O . GLN A 1 98 ? 3.372 12.169 -9.527 1.00 44.34 98 GLN A O 1
ATOM 789 N N . ARG A 1 99 ? 4.992 10.647 -9.159 1.00 42.41 99 ARG A N 1
ATOM 790 C CA . ARG A 1 99 ? 5.727 10.924 -10.398 1.00 42.41 99 ARG A CA 1
ATOM 791 C C . ARG A 1 99 ? 4.936 10.334 -11.567 1.00 42.41 99 ARG A C 1
ATOM 793 O O . ARG A 1 99 ? 5.241 9.259 -12.066 1.00 42.41 99 ARG A O 1
ATOM 800 N N . LYS A 1 100 ? 3.886 11.040 -11.979 1.00 38.41 100 LYS A N 1
ATOM 801 C CA . LYS A 1 100 ? 3.260 10.888 -13.289 1.00 38.41 100 LYS A CA 1
ATOM 802 C C . LYS A 1 100 ? 4.257 11.425 -14.320 1.00 38.41 100 LYS A C 1
ATOM 804 O O . LYS A 1 100 ? 4.583 12.607 -14.273 1.00 38.41 100 LYS A O 1
ATOM 809 N N . GLY A 1 101 ? 4.724 10.569 -15.229 1.00 44.38 101 GLY A N 1
ATOM 810 C CA . GLY A 1 101 ? 5.359 11.012 -16.477 1.00 44.38 101 GLY A CA 1
ATOM 811 C C . GLY A 1 101 ? 6.876 1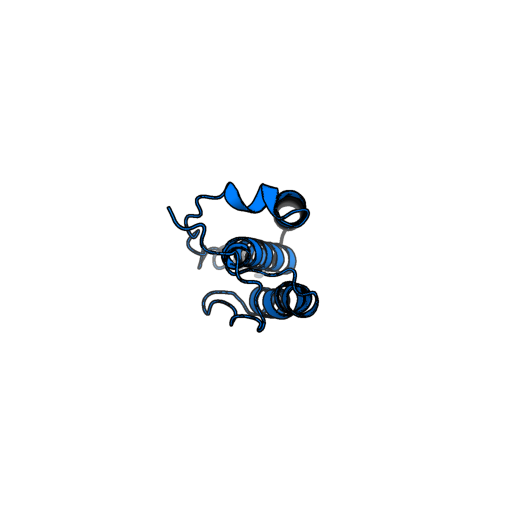0.851 -16.599 1.00 44.38 101 GLY A C 1
ATOM 812 O O . GLY A 1 101 ? 7.542 11.788 -17.025 1.00 44.38 101 GLY A O 1
ATOM 813 N N . GLN A 1 102 ? 7.437 9.678 -16.295 1.00 42.47 102 GLN A N 1
ATOM 814 C CA . GLN A 1 102 ? 8.796 9.346 -16.755 1.00 42.47 102 GLN A CA 1
ATOM 815 C C . GLN A 1 102 ? 8.892 7.900 -17.254 1.00 42.47 102 GLN A C 1
ATOM 817 O O . GLN A 1 102 ? 9.762 7.145 -16.843 1.00 42.47 102 GLN A O 1
ATOM 822 N N . ILE A 1 103 ? 7.945 7.508 -18.109 1.00 43.41 103 ILE A N 1
ATOM 823 C CA . ILE A 1 103 ? 8.005 6.265 -18.890 1.00 43.41 103 ILE A CA 1
ATOM 824 C C . ILE A 1 103 ? 7.490 6.575 -20.303 1.00 43.41 103 ILE A C 1
ATOM 826 O O . ILE A 1 103 ? 6.525 5.984 -20.748 1.00 43.41 103 ILE A O 1
ATOM 830 N N . ASP A 1 104 ? 8.052 7.581 -20.976 1.00 42.47 104 ASP A N 1
ATOM 831 C CA . ASP A 1 104 ? 7.627 7.916 -22.351 1.00 42.47 104 ASP A CA 1
ATOM 832 C C . ASP A 1 104 ? 8.757 8.483 -23.226 1.00 42.47 104 ASP A C 1
ATOM 834 O O . ASP A 1 104 ? 8.495 9.164 -24.213 1.00 42.47 104 ASP A O 1
ATOM 838 N N . LYS A 1 105 ? 10.036 8.247 -22.893 1.00 38.06 105 LYS A N 1
ATOM 839 C CA . LYS A 1 105 ? 11.137 8.724 -23.756 1.00 38.06 105 LYS A CA 1
ATOM 840 C C . LYS A 1 105 ? 12.239 7.728 -24.095 1.00 38.06 105 LYS A C 1
ATOM 842 O O . LYS A 1 105 ? 12.972 8.008 -25.029 1.00 38.06 105 LYS A O 1
ATOM 847 N N . ASP A 1 106 ? 12.303 6.567 -23.448 1.00 39.44 106 ASP A N 1
ATOM 848 C CA . ASP A 1 106 ? 13.392 5.608 -23.698 1.00 39.44 106 ASP A CA 1
ATOM 849 C C . ASP A 1 106 ? 12.943 4.332 -24.441 1.00 39.44 106 ASP A C 1
ATOM 851 O O . ASP A 1 106 ? 13.720 3.396 -24.582 1.00 39.44 106 ASP A O 1
ATOM 855 N N . ILE A 1 107 ? 11.701 4.278 -24.945 1.00 44.91 107 ILE A N 1
ATOM 856 C CA . ILE A 1 107 ? 11.205 3.187 -25.810 1.00 44.91 107 ILE A CA 1
ATOM 857 C C . ILE A 1 107 ? 10.837 3.770 -27.180 1.00 44.91 107 ILE A C 1
ATOM 859 O O . ILE A 1 107 ? 9.678 3.769 -27.582 1.00 44.91 107 ILE A O 1
ATOM 863 N N . ALA A 1 108 ? 11.808 4.362 -27.871 1.00 41.47 108 ALA A N 1
ATOM 864 C CA . ALA A 1 108 ? 11.624 4.787 -29.262 1.00 41.47 108 ALA A CA 1
ATOM 865 C C . ALA A 1 108 ? 12.886 4.664 -30.134 1.00 41.47 108 ALA A C 1
ATOM 867 O O . ALA A 1 108 ? 12.835 5.069 -31.288 1.00 41.47 108 ALA A O 1
ATOM 868 N N . GLU A 1 109 ? 13.996 4.103 -29.637 1.00 42.53 109 GLU A N 1
ATOM 869 C CA . GLU A 1 109 ? 15.265 4.078 -30.394 1.00 42.53 109 GLU A CA 1
ATOM 870 C C . GLU A 1 109 ? 15.936 2.698 -30.503 1.00 42.53 109 GLU A C 1
ATOM 872 O O . GLU A 1 109 ? 17.138 2.629 -30.709 1.00 42.53 109 GLU A O 1
ATOM 877 N N . ASP A 1 110 ? 15.192 1.589 -30.421 1.00 42.69 110 ASP A N 1
ATOM 878 C CA . ASP A 1 110 ? 15.793 0.254 -30.648 1.00 42.69 110 ASP A CA 1
ATOM 879 C C . ASP A 1 110 ? 14.921 -0.707 -31.478 1.00 42.69 110 ASP A C 1
ATOM 881 O O . ASP A 1 110 ? 15.078 -1.924 -31.436 1.00 42.69 110 ASP A O 1
ATOM 885 N N . PHE A 1 111 ? 13.984 -0.167 -32.260 1.00 44.16 111 PHE A N 1
ATOM 886 C CA . PHE A 1 111 ? 13.260 -0.934 -33.278 1.00 44.16 111 PHE A CA 1
ATOM 887 C C . PHE A 1 111 ? 13.128 -0.123 -34.569 1.00 44.16 111 PHE A C 1
ATOM 889 O O . PHE A 1 111 ? 12.033 0.268 -34.959 1.00 44.16 111 PHE A O 1
ATOM 896 N N . ASP A 1 112 ? 14.252 0.107 -35.241 1.00 38.91 112 ASP A N 1
ATOM 897 C CA . ASP A 1 112 ? 14.258 0.288 -36.692 1.00 38.91 112 ASP A CA 1
ATOM 898 C C . ASP A 1 112 ? 15.555 -0.309 -37.272 1.00 38.91 112 ASP A C 1
ATOM 900 O O . ASP A 1 112 ? 16.648 0.166 -36.967 1.00 38.91 112 ASP A O 1
ATOM 904 N N . LEU A 1 113 ? 15.355 -1.349 -38.099 1.00 38.94 113 LEU A N 1
ATOM 905 C CA . LEU A 1 113 ? 16.265 -2.031 -39.044 1.00 38.94 113 LEU A CA 1
ATOM 906 C C . LEU A 1 113 ? 17.388 -2.944 -38.517 1.00 38.94 113 LEU A C 1
ATOM 908 O O . LEU A 1 113 ? 18.485 -2.462 -38.165 1.00 38.94 113 LEU A O 1
#